Protein AF-A0A537SLT6-F1 (afdb_monomer_lite)

Secondary structure (DSSP, 8-state):
--EEEEE-TT--TTHHHHHHHHHHTTSPTT-EEEEE---TTHHHHS--

Structure (mmCIF, N/CA/C/O backbone):
data_AF-A0A537SLT6-F1
#
_entry.id   AF-A0A537SLT6-F1
#
loop_
_atom_site.group_PDB
_atom_site.id
_atom_site.type_symbol
_atom_site.label_atom_id
_atom_site.label_alt_id
_atom_site.label_comp_id
_atom_site.label_asym_id
_atom_site.label_entity_id
_atom_site.label_seq_id
_atom_site.pdbx_PDB_ins_code
_atom_site.Cartn_x
_atom_site.Cartn_y
_atom_site.Cartn_z
_atom_site.occupancy
_atom_site.B_iso_or_equiv
_atom_site.auth_seq_id
_atom_site.auth_comp_id
_atom_site.auth_asym_id
_atom_site.auth_atom_id
_atom_site.pdbx_PDB_model_num
ATOM 1 N N . MET A 1 1 ? -14.556 10.590 6.974 1.00 72.00 1 MET A N 1
ATOM 2 C CA . MET A 1 1 ? -13.925 9.759 5.932 1.00 72.00 1 MET A CA 1
ATOM 3 C C . MET A 1 1 ? -12.645 10.447 5.515 1.00 72.00 1 MET A C 1
ATOM 5 O O . MET A 1 1 ? -12.715 11.503 4.893 1.00 72.00 1 MET A O 1
ATOM 9 N N . THR A 1 2 ? -11.501 9.917 5.932 1.00 87.38 2 THR A N 1
ATOM 10 C CA . THR A 1 2 ? -10.192 10.500 5.615 1.00 87.38 2 THR A CA 1
ATOM 11 C C . THR A 1 2 ? -9.560 9.710 4.4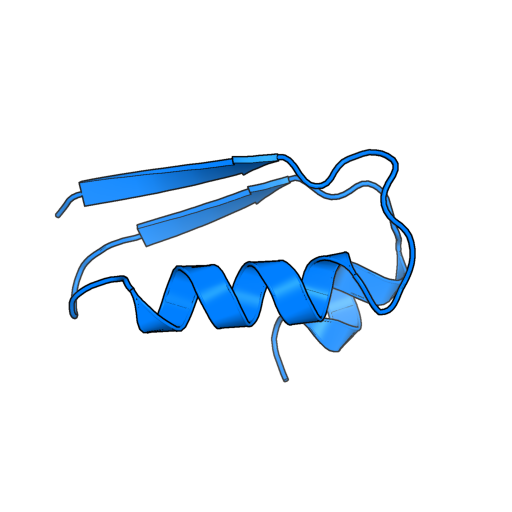80 1.00 87.38 2 THR A C 1
ATOM 13 O O . THR A 1 2 ? -9.650 8.484 4.450 1.00 87.38 2 THR A O 1
ATOM 16 N N . LYS A 1 3 ? -8.936 10.404 3.525 1.00 92.50 3 LYS A N 1
ATOM 17 C CA . LYS A 1 3 ? -8.242 9.775 2.400 1.00 92.50 3 LYS A CA 1
ATOM 18 C C . LYS A 1 3 ? -6.734 9.923 2.573 1.00 92.50 3 LYS A C 1
ATOM 20 O O . LYS A 1 3 ? -6.206 11.028 2.469 1.00 92.50 3 LYS A O 1
ATOM 25 N N . THR A 1 4 ? -6.051 8.811 2.797 1.00 94.06 4 THR A N 1
ATOM 26 C CA . THR A 1 4 ? -4.595 8.739 2.940 1.00 94.06 4 THR A CA 1
ATOM 27 C C . THR A 1 4 ? -3.975 8.323 1.615 1.00 94.06 4 THR A C 1
ATOM 29 O O . THR A 1 4 ? -4.412 7.352 1.005 1.00 94.06 4 THR A O 1
ATOM 32 N N . LYS A 1 5 ? -2.953 9.051 1.160 1.00 95.19 5 LYS A N 1
ATOM 33 C CA . LYS A 1 5 ? -2.202 8.729 -0.060 1.00 95.19 5 LYS A CA 1
ATOM 34 C C . LYS A 1 5 ? -0.850 8.132 0.308 1.00 95.19 5 LYS A C 1
ATOM 36 O O . LYS A 1 5 ? -0.160 8.670 1.170 1.00 95.19 5 LYS A O 1
ATOM 41 N N . LEU A 1 6 ? -0.472 7.048 -0.355 1.00 94.12 6 LEU A N 1
ATOM 42 C CA . LEU A 1 6 ? 0.782 6.344 -0.140 1.00 94.12 6 LEU A CA 1
ATOM 43 C C . LEU A 1 6 ? 1.495 6.148 -1.479 1.00 94.12 6 LEU A C 1
ATOM 45 O O . LEU A 1 6 ? 1.046 5.381 -2.329 1.00 94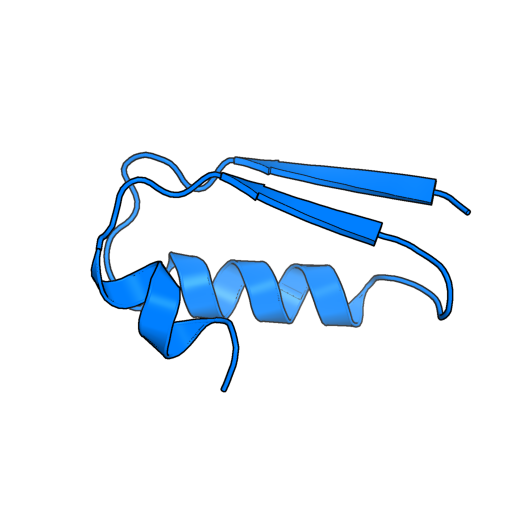.12 6 LEU A O 1
ATOM 49 N N . ASP A 1 7 ? 2.611 6.850 -1.657 1.00 94.94 7 ASP A N 1
ATOM 50 C CA . ASP A 1 7 ? 3.461 6.706 -2.836 1.00 94.94 7 ASP A CA 1
ATOM 51 C C . ASP A 1 7 ? 4.541 5.648 -2.576 1.00 94.94 7 ASP A C 1
ATOM 53 O O . ASP A 1 7 ? 5.369 5.779 -1.673 1.00 94.94 7 ASP A O 1
ATOM 57 N N . LEU A 1 8 ? 4.480 4.571 -3.352 1.00 94.25 8 LEU A N 1
ATOM 58 C CA . LEU A 1 8 ? 5.386 3.426 -3.345 1.00 94.25 8 LEU A CA 1
ATOM 59 C C . LEU A 1 8 ? 6.027 3.243 -4.729 1.00 94.25 8 LEU A C 1
ATOM 61 O O . LEU A 1 8 ? 6.483 2.146 -5.062 1.00 94.25 8 LEU A O 1
ATOM 65 N N . THR A 1 9 ? 6.036 4.286 -5.562 1.00 93.75 9 THR A N 1
ATOM 66 C CA . THR A 1 9 ? 6.720 4.259 -6.856 1.00 93.75 9 THR A CA 1
ATOM 67 C C . THR A 1 9 ? 8.218 3.994 -6.676 1.00 93.75 9 THR A C 1
ATOM 69 O O . THR A 1 9 ? 8.832 4.360 -5.675 1.00 93.75 9 THR A O 1
ATOM 72 N N . GLY A 1 10 ? 8.808 3.252 -7.615 1.00 91.88 10 GLY A N 1
ATOM 73 C CA . GLY A 1 10 ? 10.210 2.824 -7.537 1.00 91.88 10 GLY A CA 1
ATOM 74 C C . GLY A 1 10 ? 10.491 1.658 -6.579 1.00 91.88 10 GLY A C 1
ATOM 75 O O . GLY A 1 10 ? 11.585 1.095 -6.622 1.00 91.88 10 GLY A O 1
ATOM 76 N N . LEU A 1 11 ? 9.524 1.237 -5.756 1.00 91.94 11 LEU A N 1
ATOM 77 C CA . LEU A 1 11 ? 9.644 0.022 -4.950 1.00 91.94 11 LEU A CA 1
ATOM 78 C C . LEU A 1 11 ? 9.239 -1.213 -5.762 1.00 91.94 11 LEU A C 1
ATOM 80 O O . LEU A 1 11 ? 8.316 -1.161 -6.569 1.00 91.94 11 LEU A O 1
ATOM 84 N N . LYS A 1 12 ? 9.925 -2.332 -5.516 1.00 89.56 12 LYS A N 1
ATOM 85 C CA . LYS A 1 12 ? 9.656 -3.634 -6.143 1.00 89.56 12 LYS A CA 1
ATOM 86 C C . LYS A 1 12 ? 9.039 -4.606 -5.143 1.00 89.56 12 LYS A C 1
ATOM 88 O O . LYS A 1 12 ? 9.239 -4.450 -3.932 1.00 89.56 12 LYS A O 1
ATOM 93 N N . CYS A 1 13 ? 8.328 -5.613 -5.646 1.00 85.88 13 CYS A N 1
ATOM 94 C CA . CYS A 1 13 ? 7.822 -6.720 -4.834 1.00 85.88 13 CYS A CA 1
ATOM 95 C C . CYS A 1 13 ? 8.936 -7.286 -3.919 1.00 85.88 13 CYS A C 1
ATOM 97 O O . CYS A 1 13 ? 10.069 -7.458 -4.384 1.00 85.88 13 CYS A O 1
ATOM 99 N N . PRO A 1 14 ? 8.669 -7.512 -2.613 1.00 91.94 14 PRO A N 1
ATOM 100 C CA . PRO A 1 14 ? 7.367 -7.472 -1.917 1.00 91.94 14 PRO A CA 1
ATOM 101 C C . PRO A 1 14 ? 7.056 -6.149 -1.188 1.00 91.94 14 PRO A C 1
ATOM 103 O O . PRO A 1 14 ? 6.095 -6.057 -0.418 1.00 91.94 14 PRO A O 1
ATOM 106 N N . LEU A 1 15 ? 7.876 -5.109 -1.366 1.00 92.50 15 LEU A N 1
ATOM 107 C CA . LEU A 1 15 ? 7.797 -3.891 -0.552 1.00 92.50 15 LEU A CA 1
ATOM 108 C C . LEU A 1 15 ? 6.464 -3.129 -0.689 1.00 92.50 15 LEU A C 1
ATOM 110 O O . LEU A 1 15 ? 5.959 -2.685 0.351 1.00 92.50 15 LEU A O 1
ATOM 114 N N . PRO A 1 16 ? 5.867 -2.977 -1.892 1.00 93.62 16 PRO A N 1
ATOM 115 C CA . PRO A 1 16 ? 4.586 -2.296 -2.039 1.00 93.62 16 PRO A CA 1
ATOM 116 C C . PRO A 1 16 ? 3.456 -2.954 -1.241 1.00 93.62 16 PRO A C 1
ATOM 118 O O . PRO A 1 16 ? 2.738 -2.267 -0.512 1.00 93.62 16 PRO A O 1
ATOM 121 N N . ALA A 1 17 ? 3.351 -4.283 -1.295 1.00 93.25 17 ALA A N 1
ATOM 122 C CA . ALA A 1 17 ? 2.332 -5.043 -0.574 1.00 93.25 17 ALA A CA 1
ATOM 123 C C . ALA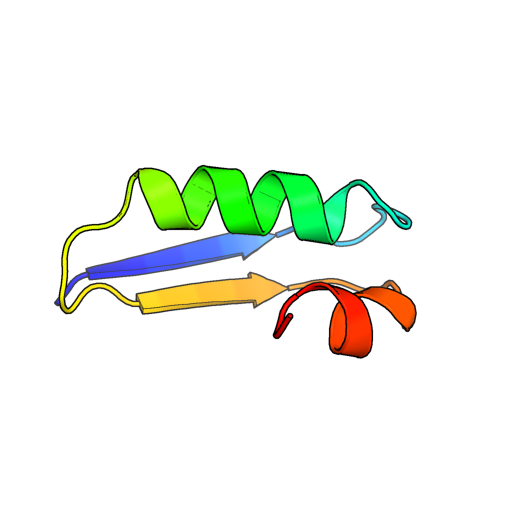 A 1 17 ? 2.495 -4.913 0.949 1.00 93.25 17 ALA A C 1
ATOM 125 O O . ALA A 1 17 ? 1.551 -4.571 1.665 1.00 93.25 17 ALA A O 1
ATOM 126 N N . LEU A 1 18 ? 3.721 -5.085 1.457 1.00 94.06 18 LEU A N 1
ATOM 127 C CA . LEU A 1 18 ? 4.004 -4.978 2.892 1.00 94.06 18 LEU A CA 1
ATOM 128 C C . LEU A 1 18 ? 3.704 -3.579 3.445 1.00 94.06 18 LEU A C 1
ATOM 130 O O . LEU A 1 18 ? 3.104 -3.448 4.517 1.00 94.06 18 LEU A O 1
ATOM 134 N N . LYS A 1 19 ? 4.100 -2.522 2.726 1.00 94.12 19 LYS A N 1
ATOM 135 C CA . LYS A 1 19 ? 3.848 -1.134 3.144 1.00 94.12 19 LYS A CA 1
ATOM 136 C C . LYS A 1 19 ? 2.367 -0.777 3.064 1.00 94.12 19 LYS A C 1
ATOM 138 O O . LYS A 1 19 ? 1.861 -0.163 4.002 1.00 94.12 19 LYS A O 1
ATOM 143 N N . THR A 1 20 ? 1.673 -1.218 2.018 1.00 94.25 20 THR A N 1
ATOM 144 C CA . THR A 1 20 ? 0.219 -1.045 1.873 1.00 94.25 20 THR A CA 1
ATOM 145 C C . THR A 1 20 ? -0.526 -1.692 3.034 1.00 94.25 20 THR A C 1
ATOM 147 O O . THR A 1 20 ? -1.293 -1.026 3.728 1.00 94.25 20 THR A O 1
ATOM 150 N N . ARG A 1 21 ? -0.220 -2.956 3.347 1.00 93.75 21 ARG A N 1
ATOM 151 C CA . ARG A 1 21 ? -0.818 -3.676 4.479 1.00 93.75 21 ARG A CA 1
ATOM 152 C C . ARG A 1 21 ? -0.510 -3.014 5.822 1.00 93.75 21 ARG A C 1
ATOM 154 O O . ARG A 1 21 ? -1.371 -2.9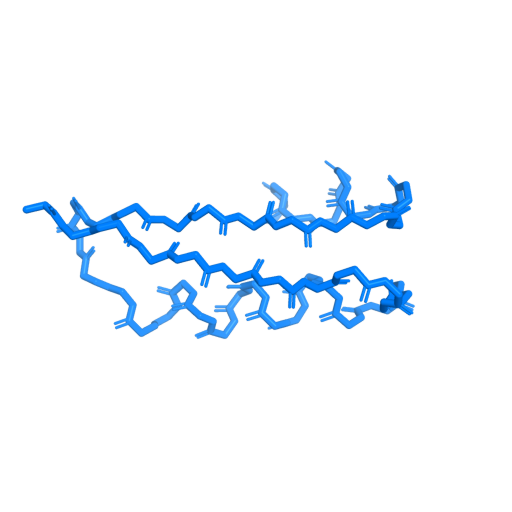72 6.699 1.00 93.75 21 ARG A O 1
ATOM 161 N N . LYS A 1 22 ? 0.701 -2.475 6.004 1.00 94.38 22 LYS A N 1
ATOM 162 C CA . LYS A 1 22 ? 1.058 -1.715 7.213 1.00 94.38 22 LYS A CA 1
ATOM 163 C C . LYS A 1 22 ? 0.232 -0.432 7.339 1.00 94.38 22 LYS A C 1
ATOM 165 O O . LYS A 1 22 ? -0.248 -0.153 8.431 1.00 94.38 22 LYS A O 1
ATOM 170 N N . ALA A 1 23 ? 0.049 0.315 6.251 1.00 93.44 23 ALA A N 1
ATOM 171 C CA . ALA A 1 23 ? -0.766 1.528 6.247 1.00 93.44 23 ALA A CA 1
ATOM 172 C C . ALA A 1 23 ? -2.247 1.216 6.515 1.00 93.44 23 ALA A C 1
ATOM 174 O O . ALA A 1 23 ? -2.852 1.856 7.372 1.00 93.44 23 ALA A O 1
ATOM 175 N N . LEU A 1 24 ? -2.801 0.175 5.886 1.00 92.75 24 LEU A N 1
ATOM 176 C CA . LEU A 1 24 ? -4.180 -0.271 6.122 1.00 92.75 24 LEU A CA 1
ATOM 177 C C . LEU A 1 24 ? -4.450 -0.592 7.596 1.00 92.75 24 LEU A C 1
ATOM 179 O O . LEU A 1 24 ? -5.479 -0.185 8.121 1.00 92.75 24 LEU A O 1
ATOM 183 N N . LYS A 1 25 ? -3.509 -1.241 8.297 1.00 93.38 25 LYS A N 1
ATOM 184 C CA . LYS A 1 25 ? -3.643 -1.535 9.739 1.00 93.38 25 LYS A CA 1
ATOM 185 C C . LYS A 1 25 ? -3.775 -0.292 10.624 1.00 93.38 25 LYS A C 1
ATOM 187 O O . LYS A 1 25 ? -4.240 -0.409 11.752 1.00 93.38 25 LYS A O 1
ATOM 192 N N . THR A 1 26 ? -3.319 0.867 10.153 1.00 92.00 26 THR A N 1
ATOM 193 C CA . THR A 1 26 ? -3.400 2.132 10.902 1.00 92.00 26 THR A CA 1
ATOM 194 C C . THR A 1 26 ? -4.657 2.940 10.588 1.00 92.00 26 THR A C 1
ATOM 196 O O . THR A 1 26 ? -4.947 3.904 11.294 1.00 92.00 26 THR A O 1
ATOM 199 N N . LEU A 1 27 ? -5.401 2.561 9.546 1.00 93.19 27 LEU A N 1
ATOM 200 C CA . LEU A 1 27 ? -6.622 3.245 9.137 1.00 93.19 27 LEU A CA 1
ATOM 201 C C . LEU A 1 27 ? -7.831 2.756 9.928 1.00 93.19 27 LEU A C 1
ATOM 203 O O . LEU A 1 27 ? -7.893 1.606 10.366 1.00 93.19 27 LEU A O 1
ATOM 207 N N . LYS A 1 28 ? -8.809 3.645 10.102 1.00 94.06 28 LYS A N 1
ATOM 208 C CA . LYS A 1 28 ? -10.081 3.302 10.736 1.00 94.06 28 LYS A CA 1
ATOM 209 C C . LYS A 1 28 ? -11.077 2.833 9.680 1.00 94.06 28 LYS A C 1
ATOM 211 O O . LYS A 1 28 ? -10.955 3.141 8.496 1.00 94.06 28 LYS A O 1
ATOM 216 N N . ALA A 1 29 ? -12.097 2.099 10.118 1.00 93.00 29 ALA A N 1
ATOM 217 C CA . ALA A 1 29 ? -13.197 1.722 9.242 1.00 93.00 29 ALA A CA 1
ATOM 218 C C . ALA A 1 29 ? -13.841 2.979 8.625 1.00 93.00 29 ALA A C 1
ATOM 220 O O . ALA A 1 29 ? -14.179 3.926 9.337 1.00 93.00 29 ALA A O 1
ATOM 221 N N . GLY A 1 30 ? -13.988 2.983 7.299 1.00 93.88 30 GLY A N 1
ATOM 222 C CA . GLY A 1 30 ? -14.498 4.129 6.540 1.00 93.88 30 GLY A CA 1
ATOM 223 C C . GLY A 1 30 ? -13.432 5.125 6.065 1.00 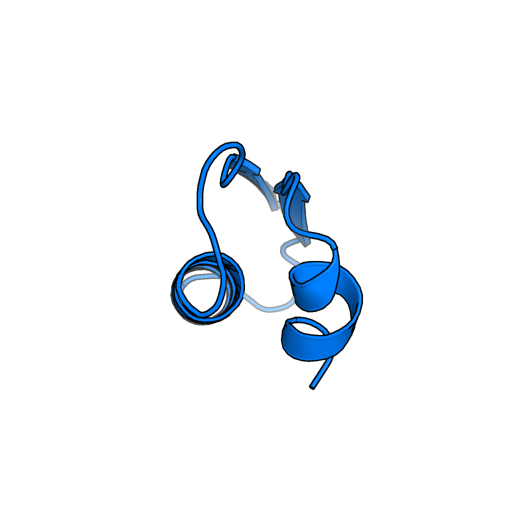93.88 30 GLY A C 1
ATOM 224 O O . GLY A 1 30 ? -13.782 6.092 5.387 1.00 93.88 30 GLY A O 1
ATOM 225 N N . ASP A 1 31 ? -12.153 4.909 6.380 1.00 94.56 31 ASP A N 1
ATOM 226 C CA . ASP A 1 31 ? -11.050 5.633 5.744 1.00 94.56 31 ASP A CA 1
ATOM 227 C C . ASP A 1 31 ? -10.635 4.969 4.422 1.00 94.56 31 ASP A C 1
ATOM 229 O O . ASP A 1 31 ? -10.792 3.764 4.221 1.00 94.56 31 ASP A O 1
ATOM 233 N N . LEU A 1 32 ? -10.089 5.775 3.511 1.00 94.12 32 LEU A N 1
ATOM 234 C CA . LEU A 1 32 ? -9.610 5.342 2.199 1.00 94.12 32 LEU A CA 1
ATOM 235 C C . LEU A 1 32 ? -8.087 5.409 2.134 1.00 94.12 32 LEU A C 1
ATOM 237 O O . LEU A 1 32 ? -7.494 6.433 2.472 1.00 94.12 32 LEU A O 1
ATOM 241 N N . LEU A 1 33 ? -7.465 4.351 1.613 1.00 94.88 33 LEU A N 1
ATOM 242 C CA . LEU A 1 33 ? -6.055 4.342 1.232 1.00 94.88 33 LEU A CA 1
ATOM 243 C C . LEU A 1 33 ? -5.935 4.378 -0.293 1.00 94.88 33 LEU A C 1
ATOM 245 O O . LEU A 1 33 ? -6.411 3.476 -0.975 1.00 94.88 33 LEU A O 1
ATOM 249 N N . GLU A 1 34 ? -5.273 5.396 -0.827 1.00 95.00 34 GLU A N 1
ATOM 250 C CA . GLU A 1 34 ? -4.860 5.456 -2.228 1.00 95.00 34 GLU A CA 1
ATOM 251 C C . GLU A 1 34 ? -3.375 5.108 -2.310 1.00 95.00 34 GLU A C 1
ATOM 253 O O . GLU A 1 34 ? -2.543 5.817 -1.744 1.00 95.00 34 GLU A O 1
ATOM 258 N N . VAL A 1 35 ? -3.038 4.024 -3.006 1.00 93.88 35 VAL A N 1
ATOM 259 C CA . VAL A 1 35 ? -1.651 3.582 -3.188 1.00 93.88 35 VAL A CA 1
ATOM 260 C C . VAL A 1 35 ? -1.231 3.807 -4.631 1.00 93.88 35 VAL A C 1
ATOM 262 O O . VAL A 1 35 ? -1.916 3.369 -5.553 1.00 93.88 35 VAL A O 1
ATOM 265 N N . ARG A 1 36 ? -0.085 4.461 -4.829 1.00 94.50 36 ARG A N 1
ATOM 266 C CA . ARG A 1 36 ? 0.554 4.595 -6.139 1.00 94.50 36 ARG A CA 1
ATOM 267 C C . ARG A 1 36 ? 1.798 3.722 -6.186 1.00 94.50 36 ARG A C 1
ATOM 269 O O . ARG A 1 36 ? 2.723 3.920 -5.408 1.00 94.50 36 ARG A O 1
ATOM 276 N N . CYS A 1 37 ? 1.841 2.783 -7.118 1.00 92.25 37 CYS A N 1
ATOM 277 C CA . CYS A 1 37 ? 2.965 1.871 -7.311 1.00 92.25 37 CYS A CA 1
ATOM 278 C C . CYS A 1 37 ? 3.229 1.673 -8.808 1.00 92.25 37 CYS A C 1
ATOM 280 O O . CYS A 1 37 ? 2.317 1.765 -9.625 1.00 92.25 37 CYS A O 1
ATOM 282 N N . THR A 1 38 ? 4.495 1.447 -9.163 1.00 93.00 38 THR A N 1
ATOM 283 C CA . THR A 1 38 ? 4.954 1.222 -10.552 1.00 93.00 38 THR A CA 1
ATOM 284 C C . THR A 1 38 ? 5.283 -0.239 -10.842 1.00 93.00 38 THR A C 1
ATOM 286 O O . THR A 1 38 ? 5.600 -0.586 -11.973 1.00 93.00 38 THR A O 1
ATOM 289 N N . ASP A 1 39 ? 5.271 -1.084 -9.816 1.00 89.75 39 ASP A N 1
ATOM 290 C CA . ASP A 1 39 ? 5.581 -2.501 -9.927 1.00 89.75 39 ASP A CA 1
ATOM 291 C C . ASP A 1 39 ? 4.339 -3.284 -10.400 1.00 89.75 39 ASP A C 1
ATOM 293 O O . ASP A 1 39 ? 3.284 -3.175 -9.770 1.00 89.75 39 ASP A O 1
ATOM 297 N N . PRO A 1 40 ? 4.428 -4.067 -11.492 1.00 88.50 40 PRO A N 1
ATOM 298 C CA . PRO A 1 40 ? 3.272 -4.758 -12.064 1.00 88.50 40 PRO A CA 1
ATOM 299 C C . PRO A 1 40 ? 2.719 -5.853 -11.143 1.00 88.50 40 PRO A C 1
ATOM 301 O O . PRO A 1 40 ? 1.517 -6.111 -11.160 1.00 88.50 40 PRO A O 1
ATOM 304 N N . LEU A 1 41 ? 3.567 -6.461 -10.304 1.00 89.19 41 LEU A N 1
ATOM 305 C CA . LEU A 1 41 ? 3.148 -7.489 -9.345 1.00 89.19 41 LEU A CA 1
ATOM 306 C C . LEU A 1 41 ? 2.289 -6.913 -8.213 1.00 89.19 41 LEU A C 1
ATOM 308 O O . LEU A 1 41 ? 1.426 -7.606 -7.680 1.00 89.19 41 LEU A O 1
ATOM 312 N N . SER A 1 42 ? 2.427 -5.620 -7.909 1.00 89.06 42 SER A N 1
ATOM 313 C CA . SER A 1 42 ? 1.634 -4.949 -6.872 1.00 89.06 42 SER A CA 1
ATOM 314 C C . SER A 1 42 ? 0.124 -5.012 -7.129 1.00 89.06 42 SER A C 1
ATOM 316 O O . SER A 1 42 ? -0.650 -5.043 -6.176 1.00 89.06 42 SER A O 1
ATOM 318 N N . ALA A 1 43 ? -0.307 -5.076 -8.394 1.00 86.81 43 ALA A N 1
ATOM 319 C CA . ALA A 1 43 ? -1.720 -5.230 -8.747 1.00 86.81 43 ALA A CA 1
ATOM 320 C C . ALA A 1 43 ? -2.301 -6.596 -8.333 1.00 86.81 43 ALA A C 1
ATOM 322 O O . ALA A 1 43 ? -3.508 -6.709 -8.140 1.00 86.81 43 ALA A O 1
ATOM 323 N N . ILE A 1 44 ? -1.450 -7.613 -8.189 1.00 89.44 44 ILE A N 1
ATOM 324 C CA . ILE A 1 44 ? -1.821 -8.980 -7.806 1.00 89.44 44 ILE A CA 1
ATOM 325 C C . ILE A 1 44 ? -1.623 -9.178 -6.296 1.00 89.44 44 ILE A C 1
ATOM 327 O O . ILE A 1 44 ? -2.453 -9.798 -5.637 1.00 89.44 44 ILE A O 1
ATOM 331 N N . ASP A 1 45 ? -0.554 -8.610 -5.734 1.00 88.06 45 ASP A N 1
ATOM 332 C CA . ASP A 1 45 ? -0.171 -8.831 -4.335 1.00 88.06 45 ASP A CA 1
ATOM 333 C C . ASP A 1 45 ? -0.965 -7.990 -3.322 1.00 88.06 45 ASP A C 1
ATOM 335 O O . ASP A 1 45 ? -1.106 -8.395 -2.173 1.00 88.06 45 ASP A O 1
ATOM 339 N N . ILE A 1 46 ? -1.455 -6.803 -3.701 1.00 87.56 46 ILE A N 1
ATOM 340 C CA . ILE A 1 46 ? -2.202 -5.907 -2.797 1.00 87.56 46 ILE A CA 1
ATOM 341 C C . ILE A 1 46 ? -3.645 -6.365 -2.498 1.00 87.56 46 ILE A C 1
ATOM 343 O O . ILE A 1 46 ? -4.061 -6.202 -1.351 1.00 87.56 46 ILE A O 1
ATOM 347 N N . PRO A 1 47 ? -4.445 -6.863 -3.467 1.00 85.88 47 PRO A N 1
ATOM 348 C CA . PRO A 1 47 ? -5.829 -7.266 -3.199 1.00 85.88 47 PRO A CA 1
ATOM 349 C C . PRO A 1 47 ? -5.981 -8.626 -2.494 1.00 85.88 47 PRO A C 1
ATOM 351 O O . PRO A 1 47 ? -7.105 -8.967 -2.128 1.00 85.88 47 PRO A O 1
ATOM 354 N N . ASN A 1 48 ? -4.893 -9.386 -2.318 1.00 74.31 48 ASN A N 1
ATOM 355 C CA . ASN A 1 48 ? -4.869 -10.637 -1.546 1.00 74.31 48 ASN A CA 1
ATOM 356 C C . A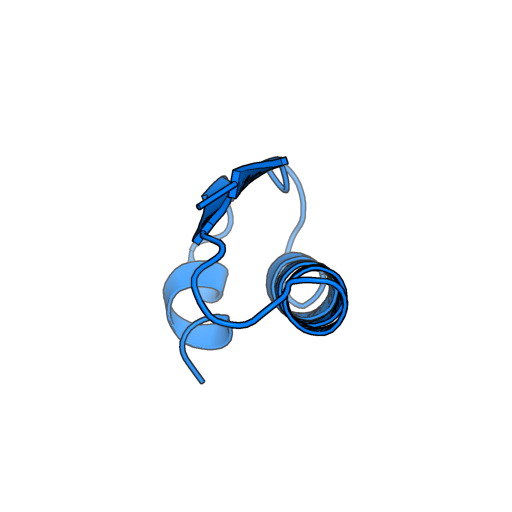SN A 1 48 ? -4.684 -10.380 -0.041 1.00 74.31 48 ASN A C 1
ATOM 358 O O . ASN A 1 48 ? -5.329 -11.096 0.756 1.00 74.31 48 ASN A O 1
#

Sequence (48 aa):
MTKTKLDLTGLKCPLPALKTRKALKTLKAGDLLEVRCTDPLSAIDIPN

pLDDT: mean 91.37, std 4.6, range [72.0, 95.19]

Radius of gyration: 10.47 Å; chains: 1; bounding box: 25×21×23 Å

Foldseek 3Di:
DAEAEAEPEPDEPPVQQVVLVVVVVVDDPPYHYHYDYDYPCCVVRNVD